Protein AF-A0A916VZL7-F1 (afdb_monomer_lite)

Structure (mmCIF, N/CA/C/O backbone):
data_AF-A0A916VZL7-F1
#
_entry.id   AF-A0A916VZL7-F1
#
loop_
_atom_site.group_PDB
_atom_site.id
_atom_site.type_symbol
_atom_site.label_atom_id
_atom_site.label_alt_id
_atom_site.label_comp_id
_atom_site.label_asym_id
_atom_site.label_entity_id
_atom_site.label_seq_id
_atom_site.pdbx_PDB_ins_code
_atom_site.Cartn_x
_atom_site.Cartn_y
_atom_site.Cartn_z
_atom_site.occupancy
_atom_site.B_iso_or_equiv
_atom_site.auth_seq_id
_atom_site.auth_comp_id
_atom_site.auth_asym_id
_atom_site.auth_atom_id
_atom_site.pdbx_PDB_model_num
ATOM 1 N N . MET A 1 1 ? -17.850 1.323 20.124 1.00 43.78 1 MET A N 1
ATOM 2 C CA . MET A 1 1 ? -16.798 0.853 19.199 1.00 43.78 1 MET A CA 1
ATOM 3 C C . MET A 1 1 ? -17.503 0.628 17.875 1.00 43.78 1 MET A C 1
ATOM 5 O O . MET A 1 1 ? -18.067 -0.438 17.672 1.00 43.78 1 MET A O 1
ATOM 9 N N . ASN A 1 2 ? -17.660 1.692 17.086 1.00 46.62 2 ASN A N 1
ATOM 10 C CA . ASN A 1 2 ? -18.461 1.641 15.865 1.00 46.62 2 ASN A CA 1
ATOM 11 C C . ASN A 1 2 ? -17.614 1.014 14.757 1.00 46.62 2 ASN A C 1
ATOM 13 O O . ASN A 1 2 ? -16.515 1.484 14.489 1.00 46.62 2 ASN A O 1
ATOM 17 N N . GLY A 1 3 ? -18.113 -0.079 14.182 1.00 57.69 3 GLY A N 1
ATOM 18 C CA . GLY A 1 3 ? -17.480 -0.818 13.095 1.00 57.69 3 GLY A CA 1
ATOM 19 C C . GLY A 1 3 ? -17.701 -0.159 11.739 1.00 57.69 3 GLY A C 1
ATOM 20 O O . GLY A 1 3 ? -18.416 -0.709 10.905 1.00 57.69 3 GLY A O 1
ATOM 21 N N . GLU A 1 4 ? -17.096 1.003 11.510 1.00 62.75 4 GLU A N 1
ATOM 22 C CA . GLU A 1 4 ? -16.875 1.461 10.137 1.00 62.75 4 GLU A CA 1
ATOM 23 C C . GLU A 1 4 ? -15.801 0.556 9.525 1.00 62.75 4 GLU A C 1
ATOM 25 O O . GLU A 1 4 ? -14.703 0.421 10.062 1.00 62.75 4 GLU A O 1
ATOM 30 N N . SER A 1 5 ? -16.162 -0.178 8.468 1.00 66.94 5 SER A N 1
ATOM 31 C CA . SER A 1 5 ? -15.206 -1.044 7.776 1.00 66.94 5 SER A CA 1
ATOM 32 C C . SER A 1 5 ? -14.126 -0.163 7.168 1.00 66.94 5 SER A C 1
ATOM 34 O O . SER A 1 5 ? -14.444 0.676 6.329 1.00 66.94 5 SER A O 1
ATOM 36 N N . ALA A 1 6 ? -12.880 -0.349 7.604 1.00 82.38 6 ALA A N 1
ATOM 37 C CA . ALA A 1 6 ? -11.747 0.393 7.074 1.00 82.38 6 ALA A CA 1
ATOM 38 C C . ALA A 1 6 ? -11.692 0.262 5.541 1.00 82.38 6 ALA A C 1
ATOM 40 O O . ALA A 1 6 ? -11.882 -0.826 4.983 1.00 82.38 6 ALA A O 1
ATOM 41 N N . LEU A 1 7 ? -11.451 1.381 4.861 1.00 93.94 7 LEU A N 1
ATOM 42 C CA . LEU A 1 7 ? -11.184 1.426 3.433 1.00 93.94 7 LEU A CA 1
ATOM 43 C C . LEU A 1 7 ? -9.872 0.692 3.162 1.00 93.94 7 LEU A C 1
ATOM 45 O O . LEU A 1 7 ? -8.811 1.080 3.647 1.00 93.94 7 LEU A O 1
ATOM 49 N N . LYS A 1 8 ? -9.951 -0.372 2.366 1.00 94.94 8 LYS A N 1
ATOM 50 C CA . LYS A 1 8 ? -8.783 -1.145 1.945 1.00 94.94 8 LYS A CA 1
ATOM 51 C C . LYS A 1 8 ? -8.114 -0.468 0.756 1.00 94.94 8 LYS A C 1
ATOM 53 O O . LYS A 1 8 ? -8.750 -0.278 -0.280 1.00 94.94 8 LYS A O 1
ATOM 58 N N . LEU A 1 9 ? -6.840 -0.124 0.906 1.00 95.81 9 LEU A N 1
ATOM 59 C CA . LEU A 1 9 ? -6.044 0.59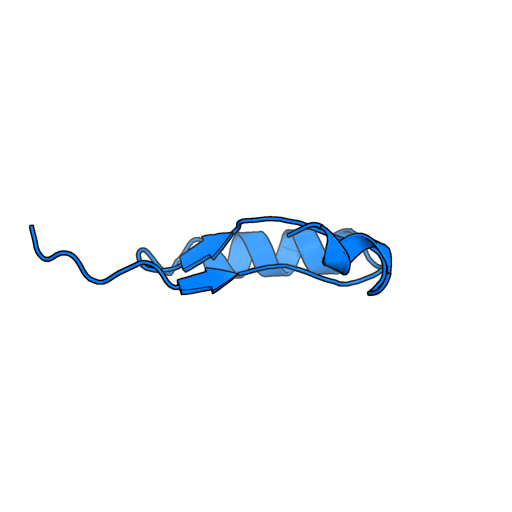8 -0.079 1.00 95.81 9 LEU A CA 1
ATOM 60 C C . LEU A 1 9 ? -4.890 -0.268 -0.596 1.00 95.81 9 LEU A C 1
ATOM 62 O O . LEU A 1 9 ? -4.058 -0.744 0.176 1.00 95.81 9 LEU A O 1
ATOM 66 N N . LEU A 1 10 ? -4.825 -0.429 -1.917 1.00 97.25 10 LEU A N 1
ATOM 67 C CA . LEU A 1 10 ? -3.695 -1.015 -2.637 1.00 97.25 10 LEU A CA 1
ATOM 68 C C . LEU A 1 10 ? -2.900 0.107 -3.311 1.00 97.25 10 LEU A C 1
ATOM 70 O O . LEU A 1 10 ? -3.476 0.913 -4.043 1.00 97.25 10 LEU A O 1
ATOM 74 N N . LEU A 1 11 ? -1.588 0.156 -3.081 1.00 97.19 11 LEU A N 1
ATOM 75 C CA . LEU A 1 11 ? -0.707 1.146 -3.703 1.00 97.19 11 LEU A CA 1
ATOM 76 C C . LEU A 1 11 ? -0.036 0.557 -4.944 1.00 97.19 11 LEU A C 1
ATOM 78 O O . LEU A 1 11 ? 0.601 -0.490 -4.855 1.00 97.19 11 LEU A O 1
ATOM 82 N N . ILE A 1 12 ? -0.153 1.236 -6.087 1.00 97.12 12 ILE A N 1
ATOM 83 C CA . ILE A 1 12 ? 0.459 0.807 -7.351 1.00 97.12 12 ILE A CA 1
ATOM 84 C C . ILE A 1 12 ? 1.217 1.987 -7.948 1.00 97.12 12 ILE A C 1
ATOM 86 O O . ILE A 1 12 ? 0.600 2.939 -8.419 1.00 97.12 12 ILE A O 1
ATOM 90 N N . ASP A 1 13 ? 2.541 1.918 -7.916 1.00 97.25 13 ASP A N 1
ATOM 91 C CA . ASP A 1 13 ? 3.427 2.905 -8.538 1.00 97.25 13 ASP A CA 1
ATOM 92 C C . ASP A 1 13 ? 4.813 2.276 -8.715 1.00 97.25 13 ASP A C 1
ATOM 94 O O . ASP A 1 13 ? 5.245 1.519 -7.844 1.00 97.25 13 ASP A O 1
ATOM 98 N N . ASN A 1 14 ? 5.520 2.572 -9.805 1.00 96.81 14 ASN A N 1
ATOM 99 C CA . ASN A 1 14 ? 6.853 2.019 -10.050 1.00 96.81 14 ASN A CA 1
ATOM 100 C C . ASN A 1 14 ? 7.967 2.794 -9.325 1.00 96.81 14 ASN A C 1
ATOM 102 O O . ASN A 1 14 ? 9.093 2.300 -9.250 1.00 96.81 14 ASN A O 1
ATOM 106 N N . ASP A 1 15 ? 7.676 3.970 -8.765 1.00 97.88 15 ASP A N 1
ATOM 107 C CA . ASP A 1 15 ? 8.603 4.719 -7.926 1.00 97.88 15 ASP A CA 1
ATOM 108 C C . ASP A 1 15 ? 8.408 4.356 -6.435 1.00 97.88 15 ASP A C 1
ATOM 110 O O . ASP A 1 15 ? 7.377 4.677 -5.825 1.00 97.88 15 ASP A O 1
ATOM 114 N N . PRO A 1 16 ? 9.399 3.712 -5.786 1.00 96.12 16 PRO A N 1
ATOM 115 C CA . PRO A 1 16 ? 9.301 3.351 -4.374 1.00 96.12 16 PRO A CA 1
ATOM 116 C C . PRO A 1 16 ? 9.191 4.571 -3.443 1.00 96.12 16 PRO A C 1
ATOM 118 O O . PRO A 1 16 ? 8.611 4.454 -2.361 1.00 96.12 16 PRO A O 1
ATOM 121 N N . ILE A 1 17 ? 9.701 5.745 -3.839 1.00 98.00 17 ILE A N 1
ATOM 122 C CA . ILE A 1 17 ? 9.582 6.981 -3.051 1.00 98.00 17 ILE A CA 1
ATOM 123 C C . ILE A 1 17 ? 8.123 7.439 -3.016 1.00 98.00 17 ILE A C 1
ATOM 125 O O . ILE A 1 17 ? 7.634 7.824 -1.952 1.00 98.00 17 ILE A O 1
ATOM 129 N N . PHE A 1 18 ? 7.408 7.347 -4.141 1.00 96.69 18 PHE A N 1
ATOM 130 C CA . PHE A 1 18 ? 5.985 7.689 -4.197 1.00 96.69 18 PHE A CA 1
ATOM 131 C C . PHE A 1 18 ? 5.151 6.774 -3.300 1.00 96.69 18 PHE A C 1
ATOM 133 O O . PHE A 1 18 ? 4.327 7.273 -2.529 1.00 96.69 18 PHE A O 1
ATOM 140 N N . ARG A 1 19 ? 5.404 5.457 -3.314 1.00 96.75 19 ARG A N 1
ATOM 141 C CA . ARG A 1 19 ? 4.696 4.518 -2.424 1.00 96.75 19 ARG A CA 1
ATOM 142 C C . ARG A 1 19 ? 4.948 4.829 -0.948 1.00 96.75 19 ARG A C 1
ATOM 144 O O . ARG A 1 19 ? 3.998 4.903 -0.173 1.00 96.75 19 ARG A O 1
ATOM 151 N N . VAL A 1 20 ? 6.197 5.094 -0.558 1.00 97.69 20 VAL A N 1
ATOM 152 C CA . VAL A 1 20 ? 6.537 5.494 0.821 1.00 97.69 20 VAL A CA 1
ATOM 153 C C . VAL A 1 20 ? 5.841 6.800 1.218 1.00 97.69 20 VAL A C 1
ATOM 155 O O . VAL A 1 20 ? 5.270 6.879 2.306 1.00 97.69 20 VAL A O 1
ATOM 158 N N . GLY A 1 21 ? 5.839 7.803 0.337 1.00 97.94 21 GLY A N 1
ATOM 159 C CA . GLY A 1 21 ? 5.165 9.079 0.578 1.00 97.94 21 GLY A CA 1
ATOM 160 C C . GLY A 1 21 ? 3.653 8.927 0.763 1.00 97.94 21 GLY A C 1
ATOM 161 O O . GLY A 1 21 ? 3.089 9.510 1.689 1.00 97.94 21 GLY A O 1
ATOM 162 N N . LEU A 1 22 ? 3.004 8.099 -0.062 1.00 96.62 22 LEU A N 1
ATOM 163 C CA . LEU A 1 22 ? 1.575 7.799 0.061 1.00 96.62 22 LEU A CA 1
ATOM 164 C C . LEU A 1 22 ? 1.252 7.059 1.361 1.00 96.62 22 LEU A C 1
ATOM 166 O O . LEU A 1 22 ? 0.283 7.422 2.025 1.00 96.62 22 LEU A O 1
ATOM 170 N N . LYS A 1 23 ? 2.073 6.080 1.767 1.00 97.19 23 LYS A N 1
ATOM 171 C CA . LYS A 1 23 ? 1.909 5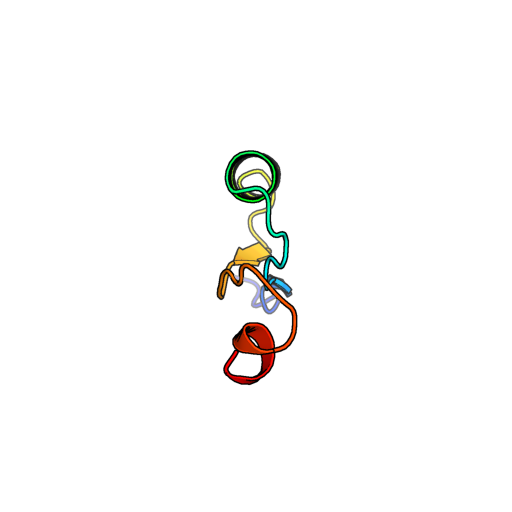.387 3.057 1.00 97.19 23 LYS A CA 1
ATOM 172 C C . LYS A 1 23 ? 1.943 6.366 4.220 1.00 97.19 23 LYS A C 1
ATOM 174 O O . LYS A 1 23 ? 1.009 6.385 5.011 1.00 97.19 23 LYS A O 1
ATOM 179 N N . PHE A 1 24 ? 2.974 7.210 4.269 1.00 97.62 24 PHE A N 1
ATOM 180 C CA . PHE A 1 24 ? 3.118 8.229 5.307 1.00 97.62 24 PHE A CA 1
ATOM 181 C C . PHE A 1 24 ? 1.929 9.200 5.321 1.00 97.62 24 PHE A C 1
ATOM 183 O O . PHE A 1 24 ? 1.372 9.494 6.374 1.00 97.62 24 PHE A O 1
ATOM 190 N N . ALA A 1 25 ? 1.481 9.654 4.147 1.00 96.88 25 ALA A N 1
ATOM 191 C CA . ALA A 1 25 ? 0.307 10.515 4.043 1.00 96.88 25 ALA A CA 1
ATOM 192 C C . ALA A 1 25 ? -0.980 9.830 4.538 1.00 96.88 25 ALA A C 1
ATOM 194 O O . ALA A 1 25 ? -1.873 10.522 5.027 1.00 96.88 25 ALA A O 1
ATOM 195 N N . CYS A 1 26 ? -1.082 8.501 4.437 1.00 96.38 26 CYS A N 1
ATOM 196 C CA . CYS A 1 26 ? -2.251 7.746 4.882 1.00 96.38 26 CYS A CA 1
ATOM 197 C C . CYS A 1 26 ? -2.302 7.506 6.400 1.00 96.38 26 CYS A C 1
ATOM 199 O O . CYS A 1 26 ? -3.387 7.265 6.918 1.00 96.38 26 CYS A O 1
ATOM 201 N N . GLU A 1 27 ? -1.185 7.617 7.131 1.00 94.69 27 GLU A N 1
ATOM 202 C CA . GLU A 1 27 ? -1.128 7.349 8.585 1.00 94.69 27 GLU A CA 1
ATOM 203 C C . GLU A 1 27 ? -2.071 8.237 9.416 1.00 94.69 27 GLU A C 1
ATOM 205 O O . GLU A 1 27 ? -2.457 7.875 10.526 1.00 94.69 27 GLU A O 1
ATOM 210 N N . GLN A 1 28 ? -2.464 9.396 8.883 1.00 95.56 28 GLN A N 1
ATOM 211 C CA . GLN A 1 28 ? -3.395 10.316 9.541 1.00 95.56 28 GLN A CA 1
ATOM 212 C C . GLN A 1 28 ? -4.862 9.847 9.514 1.00 95.56 28 GLN A C 1
ATOM 214 O O . GLN A 1 28 ? -5.689 10.414 10.229 1.00 95.56 28 GLN A O 1
ATOM 219 N N . PHE A 1 29 ? -5.198 8.842 8.699 1.00 94.88 29 PHE A N 1
ATOM 220 C CA . PHE A 1 29 ? -6.559 8.332 8.535 1.00 94.88 29 PHE A CA 1
ATOM 221 C C . PHE A 1 29 ? -6.700 6.985 9.247 1.00 94.88 29 PHE A C 1
ATOM 223 O O . PHE A 1 29 ? -6.173 5.967 8.805 1.00 94.88 29 PHE A O 1
ATOM 230 N N . SER A 1 30 ? -7.424 6.970 10.367 1.00 92.38 30 SER A N 1
ATOM 231 C CA . SER A 1 30 ? -7.622 5.760 11.181 1.00 92.38 30 SER A CA 1
ATOM 232 C C . SER A 1 30 ? -8.520 4.705 10.526 1.00 92.38 30 SER A C 1
ATOM 234 O O . SER A 1 30 ? -8.628 3.588 11.024 1.00 92.38 30 SER A O 1
ATOM 236 N N . ASP A 1 31 ? -9.204 5.081 9.452 1.00 94.31 31 ASP A N 1
ATOM 237 C CA . ASP A 1 31 ? -10.143 4.279 8.680 1.00 94.31 31 ASP A CA 1
ATOM 238 C C . ASP A 1 31 ? -9.547 3.767 7.358 1.00 94.31 31 ASP A C 1
ATOM 240 O O . ASP A 1 31 ? -10.282 3.193 6.560 1.00 94.31 31 ASP A O 1
ATOM 244 N N . ILE A 1 32 ? -8.237 3.924 7.122 1.00 95.50 32 ILE A N 1
ATOM 245 C CA . ILE A 1 32 ? -7.538 3.358 5.957 1.00 95.50 32 ILE A CA 1
ATOM 246 C C . ILE A 1 32 ? -6.650 2.184 6.383 1.00 95.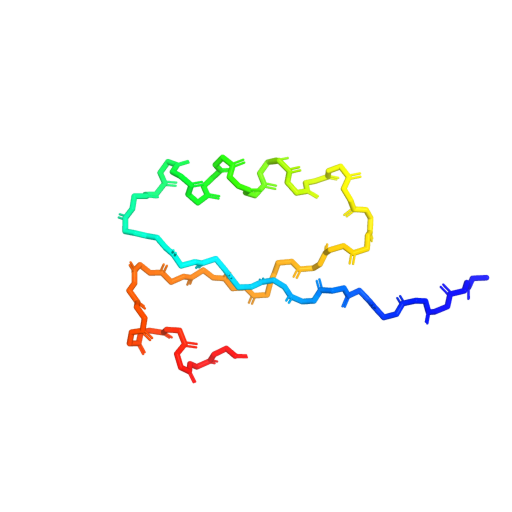50 32 ILE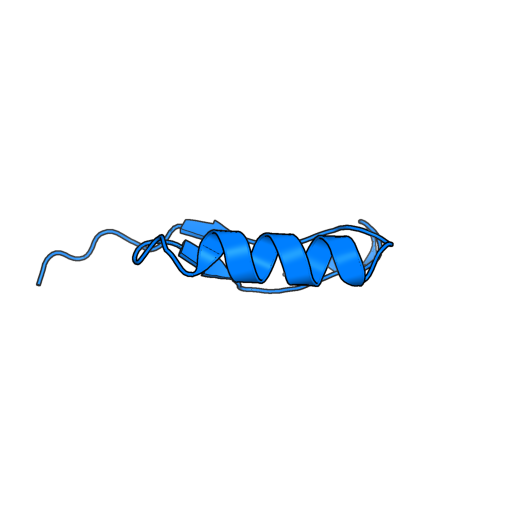 A C 1
ATOM 248 O O . ILE A 1 32 ? -5.798 2.303 7.261 1.00 95.50 32 ILE A O 1
ATOM 252 N N . GLU A 1 33 ? -6.807 1.052 5.700 1.00 95.00 33 GLU A N 1
ATOM 253 C CA . GLU A 1 33 ? -5.942 -0.122 5.809 1.00 95.00 33 GLU A CA 1
ATOM 254 C C . GLU A 1 33 ? -5.170 -0.303 4.498 1.00 95.00 33 GLU A C 1
ATOM 256 O O . GLU A 1 33 ? -5.760 -0.572 3.452 1.00 95.00 33 GLU A O 1
ATOM 261 N N . ILE A 1 34 ? -3.841 -0.188 4.537 1.00 95.12 34 ILE A N 1
ATOM 262 C CA . ILE A 1 34 ? -3.000 -0.498 3.375 1.00 95.12 34 ILE A CA 1
ATOM 263 C C . ILE A 1 34 ? -2.829 -2.014 3.300 1.00 95.12 34 ILE A C 1
ATOM 265 O O . ILE A 1 34 ? -2.161 -2.609 4.144 1.00 95.12 34 ILE A O 1
ATOM 269 N N . VAL A 1 35 ? -3.429 -2.635 2.285 1.00 95.62 35 VAL A N 1
ATOM 270 C CA . VAL A 1 35 ? -3.470 -4.101 2.134 1.00 95.62 35 VAL A CA 1
ATOM 271 C C . VAL A 1 35 ? -2.347 -4.650 1.256 1.00 95.62 35 VAL A C 1
ATOM 273 O O . VAL A 1 35 ? -2.131 -5.860 1.214 1.00 95.62 35 VAL A O 1
ATOM 276 N N . GLY A 1 36 ? -1.623 -3.776 0.556 1.00 95.56 36 GLY A N 1
ATOM 277 C CA . GLY A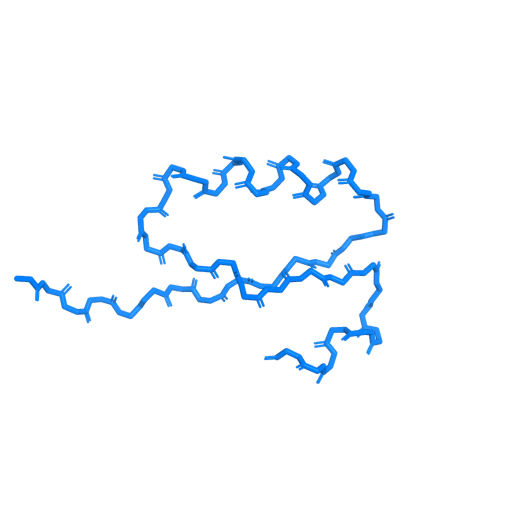 1 36 ? -0.624 -4.197 -0.411 1.00 95.56 36 GLY A CA 1
ATOM 278 C C . GLY A 1 36 ? 0.110 -3.068 -1.109 1.00 95.56 36 GLY A C 1
ATOM 279 O O . GLY A 1 36 ? -0.313 -1.910 -1.091 1.00 95.56 36 GLY A O 1
ATOM 280 N N . GLU A 1 37 ? 1.190 -3.451 -1.781 1.00 96.50 37 GLU A N 1
ATOM 281 C CA . GLU A 1 37 ? 1.967 -2.605 -2.678 1.00 96.50 37 GLU A CA 1
ATOM 282 C C . GLU A 1 37 ? 2.327 -3.413 -3.930 1.00 96.50 37 GLU A C 1
ATOM 284 O O . GLU A 1 37 ? 2.665 -4.590 -3.829 1.00 96.50 37 GLU A O 1
ATOM 289 N N . ALA A 1 38 ? 2.291 -2.779 -5.095 1.00 96.56 38 ALA A N 1
ATOM 290 C CA . ALA A 1 38 ? 2.737 -3.347 -6.363 1.00 96.56 38 ALA A CA 1
ATOM 291 C C . ALA A 1 38 ? 3.511 -2.291 -7.166 1.00 96.56 38 ALA A C 1
ATOM 293 O O . ALA A 1 38 ? 3.208 -1.097 -7.093 1.00 96.56 38 ALA A O 1
ATOM 294 N N . GLU A 1 39 ? 4.505 -2.713 -7.946 1.00 96.12 39 GLU A N 1
ATOM 295 C CA . GLU A 1 39 ? 5.252 -1.810 -8.834 1.00 96.12 39 GLU A CA 1
ATOM 296 C C . GLU A 1 39 ? 4.498 -1.561 -10.142 1.00 96.12 39 GLU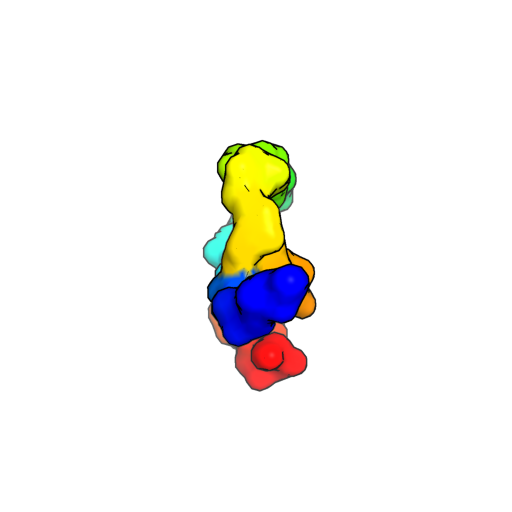 A C 1
ATOM 298 O O . GLU A 1 39 ? 4.596 -0.492 -10.744 1.00 96.12 39 GLU A O 1
ATOM 303 N N . VAL A 1 40 ? 3.716 -2.550 -10.581 1.00 95.06 40 VAL A N 1
ATOM 304 C CA . VAL A 1 40 ? 2.945 -2.508 -11.826 1.00 95.06 40 VAL A CA 1
ATOM 305 C C . VAL A 1 40 ? 1.577 -3.164 -11.659 1.00 95.06 40 VAL A C 1
ATOM 307 O O . VAL A 1 40 ? 1.374 -4.043 -10.824 1.00 95.06 40 VAL A O 1
ATOM 310 N N . GLY A 1 41 ? 0.623 -2.787 -12.514 1.00 93.19 41 GLY A N 1
ATOM 311 C CA . GLY A 1 41 ? -0.751 -3.298 -12.443 1.00 93.19 41 GLY A CA 1
ATOM 312 C C . GLY A 1 41 ? -0.894 -4.817 -12.620 1.00 93.19 41 GLY A C 1
ATOM 313 O O . GLY A 1 41 ? -1.893 -5.382 -12.189 1.00 93.19 41 GLY A O 1
ATOM 314 N N . GLU A 1 42 ? 0.083 -5.499 -13.224 1.00 94.69 42 GLU A N 1
ATOM 315 C CA . GLU A 1 42 ? 0.054 -6.964 -13.343 1.00 94.69 42 GLU A CA 1
ATOM 316 C C . GLU A 1 42 ? 0.207 -7.655 -11.978 1.00 94.69 42 GLU A C 1
ATOM 318 O O . GLU A 1 42 ? -0.505 -8.614 -11.691 1.00 94.69 42 GLU A O 1
ATOM 323 N N . GLU A 1 43 ? 1.075 -7.132 -11.108 1.00 93.31 43 GLU A N 1
ATOM 324 C CA . GLU A 1 43 ? 1.306 -7.657 -9.753 1.00 93.31 43 GLU A CA 1
ATOM 325 C C . GLU A 1 43 ? 0.089 -7.435 -8.846 1.00 93.31 43 GLU A C 1
ATOM 327 O O . GLU A 1 43 ? -0.209 -8.258 -7.977 1.00 93.31 43 GLU A O 1
ATOM 332 N N . ALA A 1 44 ? -0.653 -6.353 -9.102 1.00 92.38 44 ALA A N 1
ATOM 333 C CA . ALA A 1 44 ? -1.815 -5.930 -8.328 1.00 92.38 44 ALA A CA 1
ATOM 334 C C . ALA A 1 44 ? -2.995 -6.915 -8.366 1.00 92.38 44 ALA A C 1
ATOM 336 O O . ALA A 1 44 ? -3.871 -6.850 -7.512 1.00 92.38 44 ALA A O 1
ATOM 337 N N . LYS A 1 45 ? -3.029 -7.849 -9.325 1.00 90.44 45 LYS A N 1
ATOM 338 C CA . LYS A 1 45 ? -4.133 -8.814 -9.492 1.00 90.44 45 LYS A CA 1
ATOM 339 C C . LYS A 1 45 ? -4.279 -9.815 -8.339 1.00 90.44 45 LYS A C 1
ATOM 341 O O . LYS A 1 45 ? -5.273 -10.534 -8.300 1.00 90.44 45 LYS A O 1
ATOM 346 N N . ASN A 1 46 ? -3.287 -9.898 -7.452 1.00 81.25 46 ASN A N 1
ATOM 347 C CA . ASN A 1 46 ? -3.243 -10.859 -6.347 1.00 81.25 46 ASN A CA 1
ATOM 348 C C . ASN A 1 46 ? -3.700 -10.277 -4.994 1.00 81.25 46 ASN A C 1
ATOM 350 O O . ASN A 1 46 ? -3.625 -10.987 -3.989 1.00 81.25 46 ASN A O 1
ATOM 354 N N . TYR A 1 47 ? -4.134 -9.014 -4.971 1.00 82.06 47 TYR A N 1
ATOM 355 C CA . TYR A 1 47 ? -4.639 -8.298 -3.795 1.00 82.06 47 TYR A CA 1
ATOM 356 C C . TYR A 1 47 ? -6.164 -8.177 -3.830 1.00 82.06 47 TYR A C 1
ATOM 358 O O . TYR A 1 47 ? -6.774 -8.247 -2.739 1.00 82.06 47 TYR A O 1
#

Sequence (47 aa):
MNGESALKLLLIDNDPIFRVGLKFACEQFSDIEIVGEAEVGEEAKNY

pLDDT: mean 90.56, std 12.97, range [43.78, 98.0]

Radius of gyration: 11.92 Å; chains: 1; bounding box: 28×21×32 Å

Secondary structure (DSSP, 8-state):
---PPPEEEEEE-S-HHHHHHHHHHHTT-TTEEEEEEESSTTGGGG-

Foldseek 3Di:
DDDPQAAEDEAEALDPVVVVVVVVVCPVPPRHDDPYYYPHPVVVPVD